Protein AF-A0A398CU96-F1 (afdb_monomer_lite)

Sequence (92 aa):
MNLYERSIVELLSSEFGYSAGDARALVVRYIQVIRKLGAYDNSRDQAERLAEADAKSYSPEAWLERLAASERERAYDKGLPHEKGTIFANVR

Foldseek 3Di:
DDPQLVLLLVCCVPPVVDDSVRSNVLCVQQVVVCVVCVVPDGSNRVSVLSSVCVVVVHGNVRSSVVVVVVVVVVCVVVVPDPPPPPDPPPDD

Secondary structure (DSSP, 8-state):
--HHHHHHHHHHHHHS---HHHHHHHHHHTHHHHHHHTTT--HHHHHHHHHHHHHTT--HHHHHHHHHHHHHHHHHHTT-------------

pLDDT: mean 81.34, std 18.3, range [42.66, 97.12]

Organism: NCBI:txid2315694

Radius of gyration: 16.94 Å; chains: 1; bounding box: 36×26×60 Å

Structure (mmCIF, N/CA/C/O backbone):
data_AF-A0A398CU96-F1
#
_entry.id   AF-A0A398CU96-F1
#
loop_
_atom_site.group_PDB
_atom_site.id
_atom_site.type_symbol
_atom_site.label_atom_id
_atom_site.label_alt_id
_atom_site.label_comp_id
_atom_site.label_asym_id
_atom_site.label_entity_id
_atom_site.label_seq_id
_atom_site.pdbx_PDB_ins_code
_atom_site.Cartn_x
_atom_site.Cartn_y
_atom_site.Cartn_z
_atom_site.occupancy
_atom_site.B_iso_or_equiv
_atom_site.auth_seq_id
_atom_site.auth_comp_id
_atom_site.auth_asym_id
_atom_site.auth_atom_id
_atom_site.pdbx_PDB_model_num
ATOM 1 N N . MET A 1 1 ? -9.623 -13.448 -0.031 1.00 77.31 1 MET A N 1
ATOM 2 C CA . MET A 1 1 ? -8.212 -13.129 0.236 1.00 77.31 1 MET A CA 1
ATOM 3 C C . MET A 1 1 ? -7.420 -14.400 0.482 1.00 77.31 1 MET A C 1
ATOM 5 O O . MET A 1 1 ? -7.862 -15.239 1.274 1.00 77.31 1 MET A O 1
ATOM 9 N N . ASN A 1 2 ? -6.277 -14.550 -0.182 1.00 87.81 2 ASN A N 1
ATOM 10 C CA . ASN A 1 2 ? -5.329 -15.640 0.079 1.00 87.81 2 ASN A CA 1
ATOM 11 C C . ASN A 1 2 ? -4.497 -15.360 1.355 1.00 87.81 2 ASN A C 1
ATOM 13 O O . ASN A 1 2 ? -4.733 -14.361 2.037 1.00 87.81 2 ASN A O 1
ATOM 17 N N . LEU A 1 3 ? -3.590 -16.272 1.724 1.00 89.50 3 LEU A N 1
ATOM 18 C CA . LEU A 1 3 ? -2.747 -16.120 2.920 1.00 89.50 3 LEU A CA 1
ATOM 19 C C . LEU A 1 3 ? -1.808 -14.908 2.808 1.00 89.50 3 LEU A C 1
ATOM 21 O O . LEU A 1 3 ? -1.670 -14.156 3.762 1.00 89.50 3 LEU A O 1
ATOM 25 N N . TYR A 1 4 ? -1.242 -14.681 1.624 1.00 90.31 4 TYR A N 1
ATOM 26 C CA . TYR A 1 4 ? -0.338 -13.565 1.349 1.00 90.31 4 TYR A CA 1
ATOM 27 C C . TYR A 1 4 ? -1.008 -12.199 1.562 1.00 90.31 4 TYR A C 1
ATOM 29 O O . TYR A 1 4 ? -0.520 -11.376 2.329 1.00 90.31 4 TYR A O 1
ATOM 37 N N . GLU A 1 5 ? -2.185 -11.989 0.969 1.00 91.69 5 GLU A N 1
ATOM 38 C CA . GLU A 1 5 ? -2.981 -10.766 1.121 1.00 91.69 5 GLU A CA 1
ATOM 39 C C . GLU A 1 5 ? -3.391 -10.533 2.585 1.00 91.69 5 GLU A C 1
ATOM 41 O O . GLU A 1 5 ? -3.446 -9.390 3.031 1.00 91.69 5 GLU A O 1
ATOM 46 N N . ARG A 1 6 ? -3.666 -11.602 3.350 1.00 94.00 6 ARG A N 1
ATOM 47 C CA . ARG A 1 6 ? -3.962 -11.495 4.791 1.00 94.00 6 ARG A CA 1
ATOM 48 C C . ARG A 1 6 ? -2.757 -11.001 5.577 1.00 94.00 6 ARG A C 1
ATOM 50 O O . ARG A 1 6 ? -2.921 -10.084 6.370 1.00 94.00 6 ARG A O 1
ATOM 57 N N . SER A 1 7 ? -1.569 -11.535 5.305 1.00 94.75 7 SER A N 1
ATOM 58 C CA . SER A 1 7 ? -0.342 -11.061 5.948 1.00 94.75 7 SER A CA 1
ATOM 59 C C . SER A 1 7 ? -0.060 -9.587 5.645 1.00 94.75 7 SER A C 1
ATOM 61 O O . SER A 1 7 ? 0.402 -8.870 6.522 1.00 94.75 7 SER A O 1
ATOM 63 N N . ILE A 1 8 ? -0.383 -9.101 4.439 1.00 94.69 8 ILE A N 1
ATOM 64 C CA . ILE A 1 8 ? -0.265 -7.668 4.113 1.00 94.69 8 ILE A CA 1
ATOM 65 C C . ILE A 1 8 ? -1.227 -6.834 4.973 1.00 94.69 8 ILE A C 1
ATOM 67 O O . I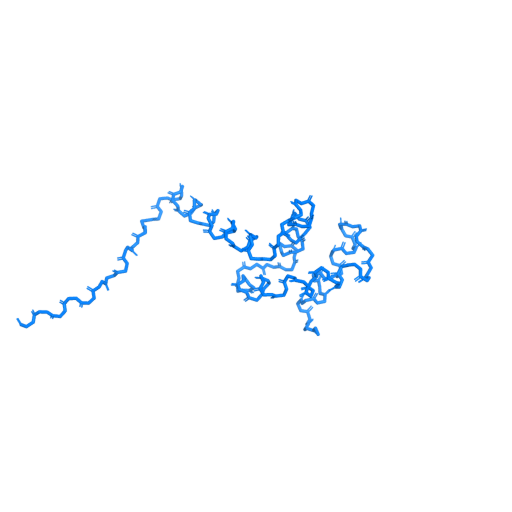LE A 1 8 ? -0.822 -5.818 5.530 1.00 94.69 8 ILE A O 1
ATOM 71 N N . VAL A 1 9 ? -2.486 -7.266 5.116 1.00 96.31 9 VAL A N 1
ATOM 72 C CA . VAL A 1 9 ? -3.467 -6.579 5.978 1.00 96.31 9 VAL A CA 1
ATOM 73 C C . VAL A 1 9 ? -3.010 -6.552 7.436 1.00 96.31 9 VAL A C 1
ATOM 75 O O . VAL A 1 9 ? -3.099 -5.508 8.075 1.00 96.31 9 VAL A O 1
ATOM 78 N N . GLU A 1 10 ? -2.502 -7.670 7.955 1.00 96.38 10 GLU A N 1
ATOM 79 C CA . GLU A 1 10 ? -1.986 -7.752 9.325 1.00 96.38 10 GLU A CA 1
ATOM 80 C C . GLU A 1 10 ? -0.843 -6.761 9.554 1.00 96.38 10 GLU A C 1
ATOM 82 O O . GLU A 1 10 ? -0.870 -6.036 10.544 1.00 96.38 10 GLU A O 1
ATOM 87 N N . LEU A 1 11 ? 0.103 -6.674 8.613 1.00 97.06 11 LEU A N 1
ATOM 88 C CA . LEU A 1 11 ? 1.231 -5.742 8.680 1.00 97.06 11 LEU A CA 1
ATOM 89 C C . LEU A 1 11 ? 0.783 -4.281 8.598 1.00 97.06 11 LEU A C 1
ATOM 91 O O . LEU A 1 11 ? 1.243 -3.458 9.384 1.00 97.06 11 LEU A O 1
ATOM 95 N N . LEU A 1 12 ? -0.150 -3.952 7.698 1.00 96.56 12 LEU A N 1
ATOM 96 C CA . LEU A 1 12 ? -0.729 -2.605 7.616 1.00 96.56 12 LEU A CA 1
ATOM 97 C C . LEU A 1 12 ? -1.365 -2.184 8.946 1.00 96.56 12 LEU A C 1
ATOM 99 O O . LEU A 1 12 ? -1.226 -1.035 9.367 1.00 96.56 12 LEU A O 1
ATOM 103 N N . SER A 1 13 ? -2.028 -3.114 9.631 1.00 96.94 13 SER A N 1
ATOM 104 C CA . SER A 1 13 ? -2.634 -2.827 10.926 1.00 96.94 13 SER A CA 1
ATOM 105 C C . SER A 1 13 ? -1.634 -2.759 12.077 1.00 96.94 13 SER A C 1
ATOM 107 O O . SER A 1 13 ? -1.748 -1.864 12.912 1.00 96.94 13 SER A O 1
ATOM 109 N N . SER A 1 14 ? -0.666 -3.673 12.150 1.00 95.81 14 SER A N 1
ATOM 110 C CA . SER A 1 14 ? 0.269 -3.739 13.279 1.00 95.81 14 SER A CA 1
ATOM 111 C C . SER A 1 14 ? 1.418 -2.735 13.186 1.00 95.81 14 SER A C 1
ATOM 113 O O . SER A 1 14 ? 1.870 -2.250 14.221 1.00 95.81 14 SER A O 1
ATOM 115 N N . GLU A 1 15 ? 1.883 -2.409 11.977 1.00 95.94 15 GLU A N 1
ATOM 116 C CA . GLU A 1 15 ? 3.083 -1.588 11.767 1.00 95.94 15 GLU A CA 1
ATOM 117 C C . GLU A 1 15 ? 2.783 -0.196 11.198 1.00 95.94 15 GLU A C 1
ATOM 119 O O . GLU A 1 15 ? 3.526 0.743 11.474 1.00 95.94 15 GLU A O 1
ATOM 124 N N . PHE A 1 16 ? 1.692 -0.035 10.442 1.00 93.62 16 PHE A N 1
ATOM 125 C CA . PHE A 1 16 ? 1.376 1.221 9.744 1.00 93.62 16 PHE A CA 1
ATOM 126 C C . PHE A 1 16 ? 0.150 1.954 10.314 1.00 93.62 16 PHE A C 1
ATOM 128 O O . PHE A 1 16 ? -0.241 2.997 9.798 1.00 93.62 16 PHE A O 1
ATOM 135 N N . GLY A 1 17 ? -0.445 1.443 11.397 1.00 94.38 17 GLY A N 1
ATOM 136 C CA . GLY A 1 17 ? -1.504 2.129 12.146 1.00 94.38 17 GLY A CA 1
ATOM 137 C C . GLY A 1 17 ? -2.885 2.121 11.484 1.00 94.38 17 GLY A C 1
ATOM 138 O O . GLY A 1 17 ? -3.778 2.839 11.936 1.00 94.38 17 GLY A O 1
ATOM 139 N N . TYR A 1 18 ? -3.091 1.314 10.441 1.00 96.38 18 TYR A N 1
ATOM 140 C CA . TYR A 1 18 ? -4.395 1.195 9.793 1.00 96.38 18 TYR A CA 1
ATOM 141 C C . TYR A 1 18 ? -5.373 0.384 10.646 1.00 96.38 18 TYR A C 1
ATOM 143 O O . TYR A 1 18 ? -5.039 -0.677 11.183 1.00 96.38 18 TYR A O 1
ATOM 151 N N . SER A 1 19 ? -6.638 0.807 10.695 1.00 97.12 19 SER A N 1
ATOM 152 C CA . SER A 1 19 ? -7.688 -0.074 11.210 1.00 97.12 19 SER A CA 1
ATOM 153 C C . SER A 1 19 ? -7.783 -1.337 10.340 1.00 97.12 19 SER A C 1
ATOM 155 O O . SER A 1 19 ? -7.484 -1.302 9.146 1.00 97.12 19 SER A O 1
ATOM 157 N N . ALA A 1 20 ? -8.232 -2.463 10.901 1.00 93.81 20 ALA A N 1
ATOM 158 C CA . ALA A 1 20 ? -8.376 -3.702 10.127 1.00 93.81 20 ALA A CA 1
ATOM 159 C C . ALA A 1 20 ? -9.314 -3.536 8.910 1.00 93.81 20 ALA A C 1
ATOM 161 O O . ALA A 1 20 ? -9.118 -4.167 7.868 1.00 93.81 20 ALA A O 1
ATOM 162 N N . GLY A 1 21 ? -10.327 -2.669 9.032 1.00 95.94 21 GLY A N 1
ATOM 163 C CA . GLY A 1 21 ? -11.232 -2.318 7.938 1.00 95.94 21 GLY A CA 1
ATOM 164 C C . GLY A 1 21 ? -10.525 -1.536 6.832 1.00 95.94 21 GLY A C 1
ATOM 165 O O . GLY A 1 21 ? -10.625 -1.916 5.663 1.00 95.94 21 GLY A O 1
ATOM 166 N N . ASP A 1 22 ? -9.766 -0.504 7.203 1.00 96.56 22 ASP A N 1
ATOM 167 C CA . ASP A 1 22 ? -9.049 0.356 6.255 1.00 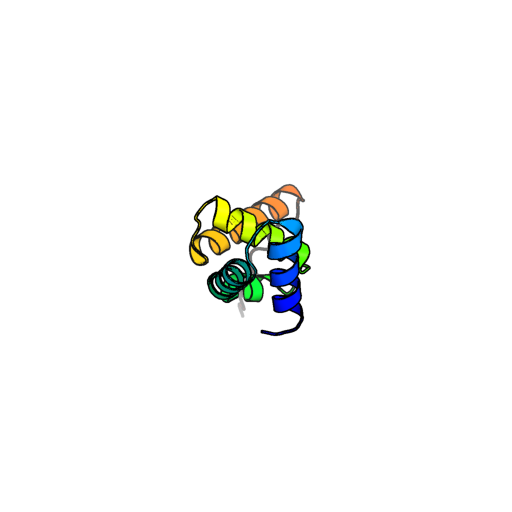96.56 22 ASP A CA 1
ATOM 168 C C . ASP A 1 22 ? -7.901 -0.389 5.574 1.00 96.56 22 ASP A C 1
ATOM 170 O O . ASP A 1 22 ? -7.757 -0.312 4.357 1.00 96.56 22 ASP A O 1
ATOM 174 N N . ALA A 1 23 ? -7.150 -1.204 6.319 1.00 96.69 23 ALA A N 1
ATOM 175 C CA . ALA A 1 23 ? -6.101 -2.061 5.775 1.00 96.69 23 ALA A CA 1
ATOM 176 C C . ALA A 1 23 ? -6.660 -3.029 4.719 1.00 96.69 23 ALA A C 1
ATOM 178 O O . ALA A 1 23 ? -6.114 -3.166 3.621 1.00 96.69 23 ALA A O 1
ATOM 179 N N . ARG A 1 24 ? -7.806 -3.664 5.007 1.00 96.50 24 ARG A N 1
ATOM 180 C CA . ARG A 1 24 ? -8.489 -4.532 4.039 1.00 96.50 24 ARG A CA 1
ATOM 181 C C . ARG A 1 24 ? -8.970 -3.749 2.820 1.00 96.50 24 ARG A C 1
ATOM 183 O O . ARG A 1 24 ? -8.828 -4.237 1.698 1.00 96.50 24 ARG A O 1
ATOM 190 N N . ALA A 1 25 ? -9.544 -2.564 3.020 1.00 96.69 25 ALA A N 1
ATOM 191 C CA . ALA A 1 25 ? -9.995 -1.712 1.925 1.00 96.69 25 ALA A CA 1
ATOM 192 C C . ALA A 1 25 ? -8.823 -1.284 1.027 1.00 96.69 25 ALA A C 1
ATOM 194 O O . ALA A 1 25 ? -8.948 -1.322 -0.198 1.00 96.69 25 ALA A O 1
ATOM 195 N N . LEU A 1 26 ? -7.676 -0.959 1.624 1.00 95.94 26 LEU A N 1
ATOM 196 C CA . LEU A 1 26 ? -6.463 -0.571 0.917 1.00 95.94 26 LEU A CA 1
ATOM 197 C C . LEU A 1 26 ? -5.907 -1.726 0.074 1.00 95.94 26 LEU A C 1
ATOM 199 O O . LEU A 1 26 ? -5.678 -1.560 -1.124 1.00 95.94 26 LEU A O 1
ATOM 203 N N . VAL A 1 27 ? -5.793 -2.927 0.648 1.00 95.12 27 VAL A N 1
ATOM 204 C CA . VAL A 1 27 ? -5.355 -4.129 -0.087 1.00 95.12 27 VAL A CA 1
ATOM 205 C C . VAL A 1 27 ? -6.291 -4.459 -1.251 1.00 95.12 27 VAL A C 1
ATOM 207 O O . VAL A 1 27 ? -5.825 -4.805 -2.335 1.00 95.12 27 VAL A O 1
ATOM 210 N N . VAL A 1 28 ? -7.608 -4.319 -1.070 1.00 95.69 28 VAL A N 1
ATOM 211 C CA . VAL A 1 28 ? -8.581 -4.527 -2.157 1.00 95.69 28 VAL A CA 1
ATOM 212 C C . VAL A 1 28 ? -8.428 -3.469 -3.249 1.00 95.69 28 VAL A C 1
ATOM 214 O O . VAL A 1 28 ? -8.398 -3.824 -4.427 1.00 95.69 28 VAL A O 1
ATOM 217 N N . ARG A 1 29 ? -8.291 -2.189 -2.878 1.00 95.31 29 ARG A N 1
ATOM 218 C CA . ARG A 1 29 ? -8.103 -1.077 -3.824 1.00 95.31 29 ARG A CA 1
ATOM 219 C C . ARG A 1 29 ? -6.876 -1.300 -4.709 1.00 95.31 29 ARG A C 1
ATOM 221 O O . ARG A 1 29 ? -6.938 -1.074 -5.911 1.00 95.31 29 ARG A O 1
ATOM 228 N N . TYR A 1 30 ? -5.788 -1.795 -4.130 1.00 94.25 30 TYR A N 1
ATOM 229 C CA . TYR A 1 30 ? -4.513 -1.989 -4.816 1.00 94.25 30 TYR A CA 1
ATOM 230 C C . TYR A 1 30 ? -4.244 -3.439 -5.236 1.00 94.25 30 TYR A C 1
ATOM 232 O O . TYR A 1 30 ? -3.117 -3.786 -5.588 1.00 94.25 30 TYR A O 1
ATOM 240 N N . ILE A 1 31 ? -5.263 -4.302 -5.271 1.00 91.62 31 ILE A N 1
ATOM 241 C CA . ILE A 1 31 ? -5.074 -5.732 -5.550 1.00 91.62 31 ILE A CA 1
ATOM 242 C C . ILE A 1 31 ? -4.400 -5.996 -6.903 1.00 91.62 31 ILE A C 1
ATOM 244 O O . ILE A 1 31 ? -3.633 -6.947 -7.052 1.00 91.62 31 ILE A O 1
ATOM 248 N N . GLN A 1 32 ? -4.651 -5.141 -7.897 1.00 90.25 32 GLN A N 1
ATOM 249 C CA . GLN A 1 32 ? -3.998 -5.238 -9.201 1.00 90.25 32 GLN A CA 1
ATOM 250 C C . GLN A 1 32 ? -2.499 -4.934 -9.117 1.00 90.25 32 GLN A C 1
ATOM 252 O O . GLN A 1 32 ? -1.717 -5.571 -9.819 1.00 90.25 32 GLN A O 1
ATOM 257 N N . VAL A 1 33 ? -2.096 -4.014 -8.238 1.00 89.62 33 VAL A N 1
ATOM 258 C CA . VAL A 1 33 ? -0.689 -3.688 -7.981 1.00 89.62 33 VAL A CA 1
ATOM 259 C C . VAL A 1 33 ? 0.010 -4.876 -7.335 1.00 89.62 33 VAL A C 1
ATOM 261 O O . VAL A 1 33 ? 0.997 -5.374 -7.870 1.00 89.62 33 VAL A O 1
ATOM 264 N N . ILE A 1 34 ? -0.585 -5.409 -6.265 1.00 89.38 34 ILE A N 1
ATOM 265 C CA . ILE A 1 34 ? -0.068 -6.574 -5.537 1.00 89.38 34 ILE A CA 1
ATOM 266 C C . ILE A 1 34 ? 0.099 -7.770 -6.481 1.00 89.38 34 ILE A C 1
ATOM 268 O O . ILE A 1 34 ? 1.114 -8.450 -6.447 1.00 89.38 34 ILE A O 1
ATOM 272 N N . ARG A 1 35 ? -0.866 -8.028 -7.372 1.00 87.50 35 ARG A N 1
ATOM 273 C CA . ARG A 1 35 ? -0.788 -9.153 -8.321 1.00 87.50 35 ARG A CA 1
ATOM 274 C C . ARG A 1 35 ? 0.248 -8.957 -9.420 1.00 87.50 35 ARG A C 1
ATOM 276 O O . ARG A 1 35 ? 0.845 -9.937 -9.851 1.00 87.50 35 ARG A O 1
ATOM 283 N N . LYS A 1 36 ? 0.449 -7.723 -9.889 1.00 84.88 36 LYS A N 1
ATOM 284 C CA . LYS A 1 36 ? 1.461 -7.419 -10.912 1.00 84.88 36 LYS A CA 1
ATOM 285 C C . LYS A 1 36 ? 2.885 -7.500 -10.363 1.00 84.88 36 LYS A C 1
ATOM 287 O O . LYS A 1 36 ? 3.787 -7.855 -11.110 1.00 84.88 36 LYS A O 1
ATOM 292 N N . LEU A 1 37 ? 3.073 -7.194 -9.081 1.00 78.06 37 LEU A N 1
ATOM 293 C CA . LEU A 1 37 ? 4.386 -7.171 -8.429 1.00 78.06 37 LEU A CA 1
ATOM 294 C C . LEU A 1 37 ? 4.685 -8.425 -7.602 1.00 78.06 37 LEU A C 1
ATOM 296 O O . LEU A 1 37 ? 5.844 -8.715 -7.329 1.00 78.06 37 LEU A O 1
ATOM 300 N N . GLY A 1 38 ? 3.656 -9.182 -7.214 1.00 69.00 38 GLY A N 1
ATOM 301 C CA . GLY A 1 38 ? 3.705 -10.231 -6.189 1.00 69.00 38 GLY A CA 1
ATOM 302 C C . GLY A 1 38 ? 4.606 -11.431 -6.482 1.00 69.00 38 GLY A C 1
ATOM 303 O O . GLY A 1 38 ? 4.701 -12.322 -5.646 1.00 69.00 38 GLY A O 1
ATOM 304 N N . ALA A 1 39 ? 5.280 -11.467 -7.632 1.00 64.88 39 ALA A N 1
ATOM 305 C CA . ALA A 1 39 ? 6.360 -12.415 -7.888 1.00 64.88 39 ALA A CA 1
ATOM 306 C C . ALA A 1 39 ? 7.701 -11.995 -7.248 1.00 64.88 39 ALA A C 1
ATOM 308 O O . ALA A 1 39 ? 8.562 -12.850 -7.064 1.00 64.88 39 ALA A O 1
ATOM 309 N N . TYR A 1 40 ? 7.885 -10.712 -6.911 1.00 65.06 40 TYR A N 1
ATOM 310 C CA . TYR A 1 40 ? 9.185 -10.152 -6.514 1.00 65.06 40 TYR A CA 1
ATOM 311 C C . TYR A 1 40 ? 9.249 -9.620 -5.077 1.00 65.06 40 TYR A C 1
ATOM 313 O O . TYR A 1 40 ? 10.346 -9.410 -4.570 1.00 65.06 40 TYR A O 1
ATOM 321 N N . ASP A 1 41 ? 8.108 -9.436 -4.410 1.00 75.62 41 ASP A N 1
ATOM 322 C CA . ASP A 1 41 ? 8.027 -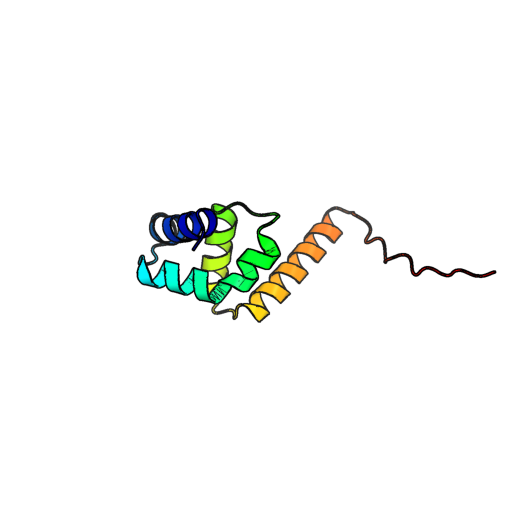8.745 -3.119 1.00 75.62 41 ASP A CA 1
ATOM 323 C C . ASP A 1 41 ? 7.445 -9.623 -2.009 1.00 75.62 41 ASP A C 1
ATOM 325 O O . ASP A 1 41 ? 6.448 -10.331 -2.198 1.00 75.62 41 ASP A O 1
ATOM 329 N N . ASN A 1 42 ? 8.008 -9.510 -0.807 1.00 87.81 42 ASN A N 1
ATOM 330 C CA . ASN A 1 42 ? 7.415 -10.120 0.379 1.00 87.81 42 ASN A CA 1
ATOM 331 C C . ASN A 1 42 ? 6.242 -9.259 0.916 1.00 87.81 42 ASN A C 1
ATOM 333 O O . ASN A 1 42 ? 6.020 -8.126 0.4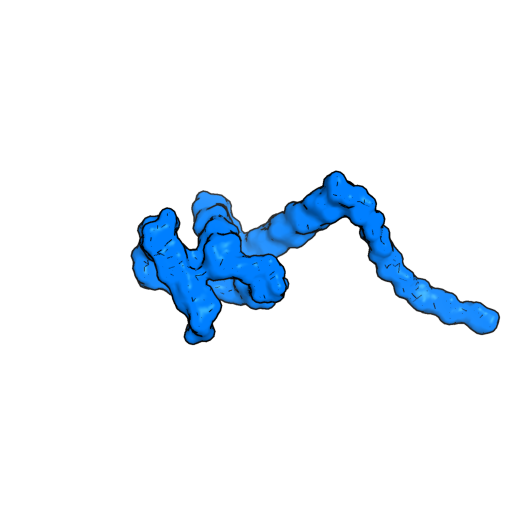82 1.00 87.81 42 ASN A O 1
ATOM 337 N N . SER A 1 43 ? 5.461 -9.793 1.862 1.00 91.75 43 SER A N 1
ATOM 338 C CA . SER A 1 43 ? 4.273 -9.100 2.392 1.00 91.75 43 SER A CA 1
ATOM 339 C C . SER A 1 43 ? 4.592 -7.761 3.074 1.00 91.75 43 SER A C 1
ATOM 341 O O . SER A 1 43 ? 3.749 -6.866 3.067 1.00 91.75 43 SER A O 1
ATOM 343 N N . ARG A 1 44 ? 5.796 -7.610 3.644 1.00 91.69 44 ARG A N 1
ATOM 344 C CA . ARG A 1 44 ? 6.267 -6.370 4.279 1.00 91.69 44 ARG A CA 1
ATOM 345 C C . ARG A 1 44 ? 6.553 -5.300 3.236 1.00 91.69 44 ARG A C 1
ATOM 347 O O . ARG A 1 44 ? 6.035 -4.196 3.368 1.00 91.69 44 ARG A O 1
ATOM 354 N N . ASP A 1 45 ? 7.271 -5.650 2.171 1.00 90.19 45 ASP A N 1
ATOM 355 C CA . ASP A 1 45 ? 7.583 -4.707 1.090 1.00 90.19 45 ASP A CA 1
ATOM 356 C C . ASP A 1 45 ? 6.305 -4.238 0.373 1.00 90.19 45 ASP A C 1
ATOM 358 O O . ASP A 1 45 ? 6.223 -3.104 -0.100 1.00 90.19 45 ASP A O 1
ATOM 362 N N . GLN A 1 46 ? 5.285 -5.101 0.282 1.00 91.06 46 GLN A N 1
ATOM 363 C CA . GLN A 1 46 ? 3.972 -4.698 -0.227 1.00 91.06 46 GLN A CA 1
ATOM 364 C C . GLN A 1 46 ? 3.237 -3.772 0.742 1.00 91.06 46 GLN A C 1
ATOM 366 O O . GLN A 1 46 ? 2.686 -2.766 0.303 1.00 91.06 46 GLN A O 1
ATOM 371 N N . ALA A 1 47 ? 3.226 -4.074 2.043 1.00 93.81 47 ALA A N 1
ATOM 372 C CA . ALA A 1 47 ? 2.582 -3.216 3.037 1.00 93.81 47 ALA A CA 1
ATOM 373 C C . ALA A 1 47 ? 3.186 -1.799 3.042 1.00 93.81 47 ALA A C 1
ATOM 375 O O . ALA A 1 47 ? 2.440 -0.823 3.003 1.00 93.81 47 ALA A O 1
ATOM 376 N N . GLU A 1 48 ? 4.515 -1.687 2.984 1.00 93.31 48 GLU A N 1
ATOM 377 C CA . GLU A 1 48 ? 5.213 -0.399 2.902 1.00 93.31 48 GLU A CA 1
ATOM 378 C C . GLU A 1 48 ? 4.837 0.380 1.635 1.00 93.31 48 GLU A C 1
ATOM 380 O O . GLU A 1 48 ? 4.446 1.545 1.718 1.00 93.31 48 GLU A O 1
ATOM 385 N N . ARG A 1 49 ? 4.863 -0.268 0.462 1.00 91.75 49 ARG A N 1
ATOM 386 C CA . ARG A 1 49 ? 4.468 0.375 -0.803 1.00 91.75 49 ARG A CA 1
ATOM 387 C C . ARG A 1 49 ? 3.014 0.836 -0.800 1.00 91.75 49 ARG A C 1
ATOM 389 O O . ARG A 1 49 ? 2.710 1.884 -1.362 1.00 91.75 49 ARG A O 1
ATOM 396 N N . LEU A 1 50 ? 2.109 0.054 -0.216 1.00 94.12 50 LEU A N 1
ATOM 397 C CA . LEU A 1 50 ? 0.696 0.422 -0.115 1.00 94.12 50 LEU A CA 1
ATOM 398 C C . LEU A 1 50 ? 0.498 1.625 0.804 1.00 94.12 50 LEU A C 1
ATOM 400 O O . LEU A 1 50 ? -0.227 2.546 0.434 1.00 94.12 50 LEU A O 1
ATOM 404 N N . ALA A 1 51 ? 1.168 1.633 1.958 1.00 95.25 51 ALA A N 1
ATOM 405 C CA . ALA A 1 51 ? 1.144 2.763 2.876 1.00 95.25 51 ALA A CA 1
ATOM 406 C C . ALA A 1 51 ? 1.722 4.027 2.217 1.00 95.25 51 ALA A C 1
ATOM 408 O O . ALA A 1 51 ? 1.146 5.106 2.336 1.00 95.25 51 ALA A O 1
ATOM 409 N N . GLU A 1 52 ? 2.813 3.904 1.452 1.00 94.69 52 GLU A N 1
ATOM 410 C CA . GLU A 1 52 ? 3.388 5.023 0.701 1.00 94.69 52 GLU A CA 1
ATOM 411 C C . GLU A 1 52 ? 2.424 5.557 -0.369 1.00 94.69 52 GLU A C 1
ATOM 413 O O . GLU A 1 52 ? 2.250 6.773 -0.501 1.00 94.69 52 GLU A O 1
ATOM 418 N N . ALA A 1 53 ? 1.791 4.662 -1.131 1.00 94.25 53 ALA A N 1
ATOM 419 C CA . ALA A 1 53 ? 0.844 5.036 -2.174 1.00 94.25 53 ALA A CA 1
ATOM 420 C C . ALA A 1 53 ? -0.366 5.785 -1.604 1.00 94.25 53 ALA A C 1
ATOM 422 O O . ALA A 1 53 ? -0.777 6.810 -2.151 1.00 94.25 53 ALA A O 1
ATOM 423 N N . ASP A 1 54 ? -0.903 5.296 -0.486 1.00 95.25 54 ASP A N 1
ATOM 424 C CA . ASP A 1 54 ? -2.031 5.897 0.221 1.00 95.25 54 ASP A CA 1
ATOM 425 C C . ASP A 1 54 ? -1.662 7.256 0.833 1.00 95.25 54 ASP A C 1
ATOM 427 O O . ASP A 1 54 ? -2.347 8.248 0.584 1.00 95.25 54 ASP A O 1
ATOM 431 N N . ALA A 1 55 ? -0.515 7.349 1.516 1.00 94.62 55 ALA A N 1
ATOM 432 C CA . ALA A 1 55 ? -0.011 8.599 2.088 1.00 94.62 55 ALA A CA 1
ATOM 433 C C . ALA A 1 55 ? 0.212 9.691 1.027 1.00 94.62 55 ALA A C 1
ATOM 435 O O . ALA A 1 55 ? 0.046 10.879 1.301 1.00 94.62 55 ALA A O 1
ATOM 436 N N . LYS A 1 56 ? 0.567 9.296 -0.200 1.00 94.44 56 LYS A N 1
ATOM 437 C CA . LYS A 1 56 ? 0.745 10.204 -1.344 1.00 94.44 56 LYS A CA 1
ATOM 438 C C . LYS A 1 56 ? -0.515 10.363 -2.197 1.00 94.44 56 LYS A C 1
ATOM 440 O O . LYS A 1 56 ? -0.471 11.070 -3.201 1.00 94.44 56 LYS A O 1
ATOM 445 N N . SER A 1 57 ? -1.628 9.741 -1.799 1.00 93.94 57 SER A N 1
ATOM 446 C CA . SER A 1 57 ? -2.916 9.782 -2.502 1.00 93.94 57 SER A CA 1
ATOM 447 C C . SER A 1 57 ? -2.824 9.375 -3.978 1.00 93.94 57 SER A C 1
ATOM 449 O O . SER A 1 57 ? -3.542 9.909 -4.826 1.00 93.94 57 SER A O 1
ATOM 451 N N . TYR A 1 58 ? -1.939 8.432 -4.307 1.00 94.88 58 TYR A N 1
ATOM 452 C CA . TYR A 1 58 ? -1.877 7.889 -5.659 1.00 94.88 58 TYR A CA 1
ATOM 453 C C . TYR A 1 58 ? -3.090 6.998 -5.945 1.00 94.88 58 TYR A C 1
ATOM 455 O O . TYR 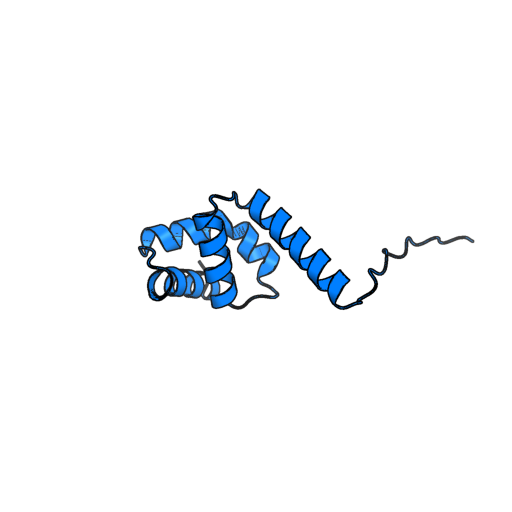A 1 58 ? -3.690 6.415 -5.044 1.00 94.88 58 TYR A O 1
ATOM 463 N N . SER A 1 59 ? -3.475 6.891 -7.218 1.00 94.56 59 SER A N 1
ATOM 464 C CA . SER A 1 59 ? -4.368 5.817 -7.657 1.00 94.56 59 SER A CA 1
ATOM 465 C C . SER A 1 59 ? -3.556 4.535 -7.899 1.00 94.56 59 SER A C 1
ATOM 467 O O . SER A 1 59 ? -2.343 4.617 -8.121 1.00 94.56 59 SER A O 1
ATOM 469 N N . PRO A 1 60 ? -4.185 3.345 -7.908 1.00 93.12 60 PRO A N 1
ATOM 470 C CA . PRO A 1 60 ? -3.505 2.096 -8.255 1.00 93.12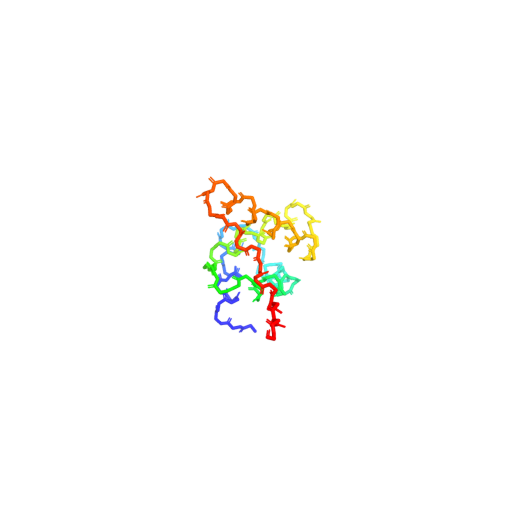 60 PRO A CA 1
ATOM 471 C C . PRO A 1 60 ? -2.768 2.144 -9.602 1.00 93.12 60 PRO A C 1
ATOM 473 O O . PRO A 1 60 ? -1.667 1.608 -9.725 1.00 93.12 60 PRO A O 1
ATOM 476 N N . GLU A 1 61 ? -3.348 2.809 -10.602 1.00 91.44 61 GLU A N 1
ATOM 477 C CA . GLU A 1 61 ? -2.776 2.963 -11.942 1.00 91.44 61 GLU A CA 1
ATOM 478 C C . GLU A 1 61 ? -1.551 3.881 -11.916 1.00 91.44 61 GLU A C 1
ATOM 480 O O . GLU A 1 61 ? -0.479 3.483 -12.372 1.00 91.44 61 GLU A O 1
ATOM 485 N N . ALA A 1 62 ? -1.679 5.065 -11.308 1.00 92.81 62 ALA A N 1
ATOM 486 C CA . ALA A 1 62 ? -0.573 6.012 -11.170 1.00 92.81 62 ALA A CA 1
ATOM 487 C C . ALA A 1 62 ? 0.586 5.415 -10.354 1.00 92.81 62 ALA A C 1
ATOM 489 O O . ALA A 1 62 ? 1.761 5.642 -10.651 1.00 92.81 62 ALA A O 1
ATOM 490 N N . TRP A 1 63 ? 0.264 4.614 -9.338 1.00 93.62 63 TRP A N 1
ATOM 491 C CA . TRP A 1 63 ? 1.260 3.931 -8.525 1.00 93.62 63 TRP A CA 1
ATOM 492 C C . TRP A 1 63 ? 2.018 2.858 -9.315 1.00 93.62 63 TRP A C 1
ATOM 494 O O . TRP A 1 63 ? 3.244 2.792 -9.241 1.00 93.62 63 TRP A O 1
ATOM 504 N N . LEU A 1 64 ? 1.319 2.071 -10.140 1.00 89.50 64 LEU A N 1
ATOM 505 C CA . LEU A 1 64 ? 1.948 1.100 -11.042 1.00 89.50 64 LEU A CA 1
ATOM 506 C C . LEU A 1 64 ? 2.900 1.754 -12.044 1.00 89.50 64 LEU A C 1
ATOM 508 O O . LEU A 1 64 ? 4.005 1.252 -12.248 1.00 89.50 64 LEU A O 1
ATOM 512 N N . GLU A 1 65 ? 2.490 2.863 -12.659 1.00 89.50 65 GLU A N 1
ATOM 513 C CA . GLU A 1 65 ? 3.339 3.608 -13.594 1.00 89.50 65 GLU A CA 1
ATOM 514 C C . GLU A 1 65 ? 4.612 4.111 -12.914 1.00 89.50 65 GLU A C 1
ATOM 516 O O . GLU A 1 65 ? 5.711 3.994 -13.465 1.00 89.50 65 GLU A O 1
ATOM 521 N N . ARG A 1 66 ? 4.476 4.615 -11.684 1.00 89.06 66 ARG A N 1
ATOM 522 C CA . ARG A 1 66 ? 5.603 5.117 -10.901 1.00 89.06 66 ARG A CA 1
ATOM 523 C C . ARG A 1 66 ? 6.570 4.006 -10.510 1.00 89.06 66 ARG A C 1
ATOM 525 O O . ARG A 1 66 ? 7.772 4.162 -10.702 1.00 89.06 66 ARG A O 1
ATOM 532 N N . LEU A 1 67 ? 6.061 2.871 -10.035 1.00 85.25 67 LEU A N 1
ATOM 533 C CA . LEU A 1 67 ? 6.892 1.711 -9.706 1.00 85.25 67 LEU A CA 1
ATOM 534 C C . LEU A 1 67 ? 7.629 1.177 -10.940 1.00 85.25 67 LEU A C 1
ATOM 536 O O . LEU A 1 67 ? 8.827 0.914 -10.873 1.00 85.25 67 LEU A O 1
ATOM 540 N N . ALA A 1 68 ? 6.960 1.104 -12.093 1.00 82.12 68 ALA A N 1
ATOM 541 C CA . ALA A 1 68 ? 7.597 0.712 -13.349 1.00 82.12 68 ALA A CA 1
ATOM 542 C C . ALA A 1 68 ? 8.667 1.717 -13.822 1.00 82.12 68 ALA A C 1
ATOM 544 O O . ALA A 1 68 ? 9.630 1.333 -14.488 1.00 82.12 68 ALA A O 1
ATOM 545 N N . ALA A 1 69 ? 8.523 3.009 -13.520 1.00 80.56 69 ALA A N 1
ATOM 546 C CA . ALA A 1 69 ? 9.565 4.003 -13.775 1.00 80.56 69 ALA A CA 1
ATOM 547 C C . ALA A 1 69 ? 10.771 3.811 -12.842 1.00 80.56 69 ALA A C 1
ATOM 549 O O . ALA A 1 69 ? 11.895 3.721 -13.330 1.00 80.56 69 ALA A O 1
ATOM 550 N N . SER A 1 70 ? 10.542 3.641 -11.538 1.00 75.62 70 SER A N 1
ATOM 551 C CA . SER A 1 70 ? 11.617 3.443 -10.559 1.00 75.62 70 SER A CA 1
ATOM 552 C C . SER A 1 70 ? 12.398 2.139 -10.759 1.00 75.62 70 SER A C 1
ATOM 554 O O . SER A 1 70 ? 13.613 2.131 -10.586 1.00 75.62 70 SER A O 1
ATOM 556 N N . GLU A 1 71 ? 11.752 1.045 -11.172 1.00 71.12 71 GLU A N 1
ATOM 557 C CA . GLU A 1 71 ? 12.459 -0.204 -11.505 1.00 71.12 71 GLU A CA 1
ATOM 558 C C . GLU A 1 71 ? 13.363 -0.042 -12.739 1.00 71.12 71 GLU A C 1
ATOM 560 O O . GLU A 1 71 ? 14.496 -0.526 -12.747 1.00 71.12 71 GLU A O 1
ATOM 565 N N . ARG A 1 72 ? 12.913 0.705 -13.758 1.00 61.31 72 ARG A N 1
ATOM 566 C CA . ARG A 1 72 ? 13.745 1.037 -14.929 1.00 61.31 72 ARG A CA 1
ATOM 567 C C . ARG A 1 72 ? 14.952 1.894 -14.549 1.00 61.31 72 ARG A C 1
ATOM 569 O O . ARG A 1 72 ? 16.049 1.632 -15.030 1.00 61.31 72 ARG A O 1
ATOM 576 N N . GLU A 1 73 ? 14.769 2.874 -13.667 1.00 59.62 73 GLU A N 1
ATOM 577 C CA . GLU A 1 73 ? 15.864 3.710 -13.154 1.00 59.62 73 GLU A CA 1
ATOM 578 C C . GLU A 1 73 ? 16.872 2.889 -12.337 1.00 59.62 73 GLU A C 1
ATOM 580 O O . GLU A 1 73 ? 18.075 2.991 -12.564 1.00 59.62 73 GLU A O 1
ATOM 585 N N . ARG A 1 74 ? 16.406 1.991 -11.457 1.00 58.59 74 ARG A N 1
ATOM 586 C CA . ARG A 1 74 ? 17.279 1.089 -10.681 1.00 58.59 74 ARG A CA 1
ATOM 587 C C . ARG A 1 74 ? 18.053 0.100 -11.554 1.00 58.59 74 ARG A C 1
ATOM 589 O O . ARG A 1 74 ? 19.181 -0.253 -11.211 1.00 58.59 74 ARG A O 1
ATOM 596 N N . ALA A 1 75 ? 17.465 -0.368 -12.656 1.00 57.00 75 ALA A N 1
ATOM 597 C CA . ALA A 1 75 ? 18.154 -1.218 -13.626 1.00 57.00 75 ALA A CA 1
ATOM 598 C C . ALA A 1 75 ? 19.241 -0.443 -14.392 1.00 57.00 75 ALA A C 1
ATOM 600 O O . ALA A 1 75 ? 20.333 -0.973 -14.608 1.00 57.00 75 ALA A O 1
ATOM 601 N N . TYR A 1 76 ? 18.962 0.819 -14.736 1.00 51.66 76 TYR A N 1
ATOM 602 C CA . TYR A 1 76 ? 19.900 1.717 -15.408 1.00 51.66 76 TYR A CA 1
ATOM 603 C C . TYR A 1 76 ? 21.111 2.053 -14.521 1.00 51.66 76 TYR A C 1
ATOM 605 O O . TYR A 1 76 ? 22.250 1.927 -14.969 1.00 51.66 76 TYR A O 1
ATOM 613 N N . ASP A 1 77 ? 20.883 2.370 -13.243 1.00 54.84 77 ASP A N 1
ATOM 614 C CA . ASP A 1 77 ? 21.944 2.692 -12.272 1.00 54.84 77 ASP A CA 1
ATOM 615 C C . ASP A 1 77 ? 22.851 1.495 -11.935 1.00 54.84 77 ASP A C 1
ATOM 617 O O . ASP A 1 77 ? 24.017 1.665 -11.581 1.00 54.84 77 ASP A O 1
ATOM 621 N N . LYS A 1 78 ? 22.350 0.261 -12.079 1.00 52.97 78 LYS A N 1
ATOM 622 C CA . LYS A 1 78 ? 23.134 -0.969 -11.870 1.00 52.97 78 LYS A CA 1
ATOM 623 C C . LYS A 1 78 ? 23.911 -1.430 -13.108 1.00 52.97 78 LYS A C 1
ATOM 625 O O . LYS A 1 78 ? 24.538 -2.486 -13.061 1.00 52.97 78 LYS A O 1
ATOM 630 N N . GLY A 1 79 ? 23.884 -0.668 -14.204 1.00 46.38 79 GLY A N 1
ATOM 631 C CA . GLY A 1 79 ? 24.637 -0.978 -15.421 1.00 46.38 79 GLY A CA 1
ATOM 632 C C . GLY A 1 79 ? 24.160 -2.232 -16.160 1.00 46.38 79 GLY A C 1
ATOM 633 O O . GLY A 1 79 ? 24.917 -2.778 -16.960 1.00 46.38 79 GLY A O 1
ATOM 634 N N . LEU A 1 80 ? 22.931 -2.703 -15.915 1.00 45.66 80 LEU A N 1
ATOM 635 C CA . LEU A 1 80 ? 22.343 -3.773 -16.718 1.00 45.66 80 LEU A CA 1
ATOM 636 C C . LEU A 1 80 ? 21.900 -3.165 -18.055 1.00 45.66 80 LEU A C 1
ATOM 638 O O . LEU A 1 80 ? 20.983 -2.338 -18.068 1.00 45.66 80 LEU A O 1
ATOM 642 N N . PRO A 1 81 ? 22.533 -3.524 -19.188 1.00 46.12 81 PRO A N 1
ATOM 643 C CA . PRO A 1 81 ? 22.086 -3.028 -20.471 1.00 46.12 81 PRO A CA 1
ATOM 644 C C . PRO A 1 81 ? 20.667 -3.543 -20.698 1.00 46.12 81 PRO A C 1
ATOM 646 O O . PRO A 1 81 ? 20.405 -4.744 -20.656 1.00 46.12 81 PRO A O 1
ATOM 649 N N . HIS A 1 82 ? 19.743 -2.616 -20.939 1.00 47.44 82 HIS A N 1
ATOM 650 C CA . HIS A 1 82 ? 18.474 -2.930 -21.570 1.00 47.44 82 HIS A CA 1
ATOM 651 C C . HIS A 1 82 ? 18.798 -3.645 -22.889 1.00 47.44 82 HIS A C 1
ATOM 653 O O . HIS A 1 82 ? 19.129 -2.994 -23.884 1.00 47.44 82 HIS A O 1
ATOM 659 N N . GLU A 1 83 ? 18.721 -4.976 -22.916 1.00 46.62 83 GLU A N 1
ATOM 660 C CA . GLU A 1 83 ? 18.598 -5.701 -24.172 1.00 46.62 83 GLU A CA 1
ATOM 661 C C . GLU A 1 83 ? 17.275 -5.248 -24.785 1.00 46.62 83 GLU A C 1
ATOM 663 O O . GLU A 1 83 ? 16.180 -5.671 -24.409 1.00 46.62 83 GLU A O 1
ATOM 668 N N . LYS A 1 84 ? 17.383 -4.275 -25.694 1.00 47.06 84 LYS A N 1
ATOM 669 C CA . LYS A 1 84 ? 16.327 -3.946 -26.638 1.00 47.06 84 LYS A CA 1
ATOM 670 C C . LYS A 1 84 ? 15.947 -5.262 -27.296 1.00 47.06 84 LYS A C 1
ATOM 672 O O . LYS A 1 84 ? 16.797 -5.878 -27.936 1.00 47.06 84 LYS A O 1
ATOM 677 N N . GLY A 1 85 ? 14.699 -5.679 -27.088 1.00 44.97 85 GLY A N 1
ATOM 678 C CA . GLY A 1 85 ? 14.154 -6.909 -27.638 1.00 44.97 85 GLY A CA 1
ATOM 679 C C . GLY A 1 85 ? 14.616 -7.095 -29.076 1.00 44.97 85 GLY A C 1
ATOM 680 O O . GLY A 1 85 ? 14.404 -6.230 -29.928 1.00 44.97 85 GLY A O 1
ATOM 681 N N . THR A 1 86 ? 15.304 -8.206 -29.311 1.00 42.66 86 THR A N 1
ATOM 682 C CA . THR A 1 86 ? 15.695 -8.657 -30.636 1.00 42.66 86 THR A CA 1
ATOM 683 C C . THR A 1 86 ? 14.423 -8.795 -31.463 1.00 42.66 86 THR A C 1
ATOM 685 O O . THR A 1 86 ? 13.651 -9.738 -31.298 1.00 42.66 86 THR A O 1
ATOM 688 N N . ILE A 1 87 ? 14.166 -7.823 -32.336 1.00 49.59 87 ILE A N 1
ATOM 689 C CA . ILE A 1 87 ? 13.181 -7.994 -33.395 1.00 49.59 87 ILE A CA 1
ATOM 690 C C . ILE A 1 87 ? 13.769 -9.055 -34.317 1.00 49.59 87 ILE A C 1
ATOM 692 O O . ILE A 1 87 ? 14.827 -8.852 -34.911 1.00 49.59 87 ILE A O 1
ATOM 696 N N . PHE A 1 88 ? 13.099 -10.203 -34.384 1.00 53.09 88 PHE A N 1
ATOM 697 C CA . PHE A 1 88 ? 13.374 -11.267 -35.338 1.00 53.09 88 PHE A CA 1
ATOM 698 C C . PHE A 1 88 ? 13.346 -10.699 -36.764 1.00 53.09 88 PHE A C 1
ATOM 700 O O . PHE A 1 88 ? 12.294 -10.616 -37.392 1.00 53.09 88 PHE A O 1
ATOM 707 N N . ALA A 1 89 ? 14.504 -10.307 -37.290 1.00 47.12 89 ALA A N 1
ATOM 708 C CA . ALA A 1 89 ? 14.685 -10.054 -38.709 1.00 47.12 89 ALA A CA 1
ATOM 709 C C . ALA A 1 89 ? 15.144 -11.364 -39.351 1.00 47.12 89 ALA A C 1
ATOM 711 O O . ALA A 1 89 ? 16.326 -11.604 -39.577 1.00 47.12 89 ALA A O 1
ATOM 712 N N . ASN A 1 90 ? 14.172 -12.238 -39.596 1.00 48.44 90 ASN A N 1
ATOM 713 C CA . ASN A 1 90 ? 14.346 -13.374 -40.482 1.00 48.44 90 ASN A CA 1
ATOM 714 C C . ASN A 1 90 ? 14.508 -12.815 -41.906 1.00 48.44 90 ASN A C 1
ATOM 716 O O . ASN A 1 90 ? 13.521 -12.421 -42.528 1.00 48.44 90 ASN A O 1
ATOM 720 N N . VAL A 1 91 ? 15.740 -12.732 -42.412 1.00 49.91 91 VAL A N 1
ATOM 721 C CA . VAL A 1 91 ? 16.009 -12.394 -43.816 1.00 49.91 91 VAL A CA 1
ATOM 722 C C . VAL A 1 91 ? 16.836 -13.514 -44.434 1.00 49.91 91 VAL A C 1
ATOM 724 O O . VAL A 1 91 ? 18.052 -13.543 -44.312 1.00 49.91 91 VAL A O 1
ATOM 727 N N . ARG A 1 92 ? 16.065 -14.447 -45.000 1.00 45.91 92 ARG A N 1
ATOM 728 C CA . ARG A 1 92 ? 16.232 -15.195 -46.254 1.00 45.91 92 ARG A CA 1
ATOM 729 C C . ARG A 1 92 ? 17.627 -15.642 -46.693 1.00 45.91 92 ARG A C 1
ATOM 731 O O . ARG A 1 92 ? 18.458 -14.776 -47.028 1.00 45.91 92 ARG A O 1
#